Protein AF-A0A956IWZ6-F1 (afdb_monomer_lite)

Radius of gyration: 12.69 Å; chains: 1; bounding box: 24×46×29 Å

Sequence (85 aa):
MVRGRPRAEDHLDEIAMGCARGRTLTGIARDLGLSYRQVWLRGSTLRLKIADMTRDTAWLDHEARTWVEVGRFWCARQGIELPEP

Structure (mmCIF, N/CA/C/O backbone):
data_AF-A0A956IWZ6-F1
#
_entry.id   AF-A0A956IWZ6-F1
#
loop_
_atom_site.group_PDB
_atom_site.id
_atom_site.type_symbol
_atom_site.label_atom_id
_atom_site.label_alt_id
_atom_site.label_comp_id
_atom_site.label_asym_id
_atom_site.label_entity_id
_atom_site.label_seq_id
_atom_site.pdbx_PDB_ins_code
_atom_site.Cartn_x
_atom_site.Cartn_y
_atom_site.Cartn_z
_atom_site.occupancy
_atom_site.B_iso_or_equiv
_atom_site.auth_seq_id
_atom_site.auth_comp_id
_atom_site.auth_asym_id
_atom_site.auth_atom_id
_atom_site.pdbx_PDB_model_num
ATOM 1 N N . MET A 1 1 ? 0.208 -29.833 0.079 1.00 39.59 1 MET A N 1
ATOM 2 C CA . MET A 1 1 ? 0.028 -28.441 -0.391 1.00 39.59 1 MET A CA 1
ATOM 3 C C . MET A 1 1 ? -0.495 -27.618 0.770 1.00 39.59 1 MET A C 1
ATOM 5 O O . MET A 1 1 ? -1.631 -27.825 1.178 1.00 39.59 1 MET A O 1
ATOM 9 N N . VAL A 1 2 ? 0.334 -26.760 1.366 1.00 39.69 2 VAL A N 1
ATOM 10 C CA . VAL A 1 2 ? -0.128 -25.852 2.423 1.00 39.69 2 VAL A CA 1
ATOM 11 C C . VAL A 1 2 ? -1.071 -24.852 1.758 1.00 39.69 2 VAL A C 1
ATOM 13 O O . VAL A 1 2 ? -0.620 -23.945 1.064 1.00 39.69 2 VAL A O 1
ATOM 16 N N . ARG A 1 3 ? -2.387 -25.052 1.902 1.00 48.62 3 ARG A N 1
ATOM 17 C CA . ARG A 1 3 ? -3.386 -24.024 1.588 1.00 48.62 3 ARG A CA 1
ATOM 18 C C . ARG A 1 3 ? -3.145 -22.886 2.574 1.00 48.62 3 ARG A C 1
ATOM 20 O O . ARG A 1 3 ? -3.656 -22.907 3.691 1.00 48.62 3 ARG A O 1
ATOM 27 N N . GLY A 1 4 ? -2.288 -21.943 2.189 1.00 52.75 4 GLY A N 1
ATOM 28 C CA . GLY A 1 4 ? -2.136 -20.688 2.908 1.00 52.75 4 GLY A CA 1
ATOM 29 C C . GLY A 1 4 ? -3.518 -20.065 3.070 1.00 52.75 4 GLY A C 1
ATOM 30 O O . GLY A 1 4 ? -4.311 -20.064 2.126 1.00 52.75 4 GLY A O 1
ATOM 31 N N . ARG A 1 5 ? -3.836 -19.609 4.284 1.00 53.53 5 ARG A N 1
ATOM 32 C CA . ARG A 1 5 ? -5.100 -18.927 4.578 1.00 53.53 5 ARG A CA 1
ATOM 33 C C . ARG A 1 5 ? -5.305 -17.818 3.531 1.00 53.53 5 ARG A C 1
ATOM 35 O O . ARG A 1 5 ? -4.331 -17.104 3.270 1.00 53.53 5 ARG A O 1
ATOM 42 N N . PRO A 1 6 ? -6.505 -17.672 2.936 1.00 57.84 6 PRO A N 1
ATOM 43 C CA . PRO A 1 6 ? -6.769 -16.580 2.008 1.00 57.84 6 PRO A CA 1
ATOM 44 C C . PRO A 1 6 ? -6.336 -15.273 2.666 1.00 57.84 6 PRO A C 1
ATOM 46 O O . PRO A 1 6 ? -6.687 -15.022 3.825 1.00 57.84 6 PRO A O 1
ATOM 49 N N . ARG A 1 7 ? -5.509 -14.481 1.977 1.00 62.62 7 ARG A N 1
ATOM 50 C CA . ARG A 1 7 ? -5.191 -13.147 2.480 1.00 62.62 7 ARG A CA 1
ATOM 51 C C . ARG A 1 7 ? -6.494 -12.366 2.509 1.00 62.62 7 ARG A C 1
ATOM 53 O O . ARG A 1 7 ? -7.256 -12.407 1.552 1.00 62.62 7 ARG A O 1
ATOM 60 N N . ALA A 1 8 ? -6.759 -11.720 3.634 1.00 68.31 8 ALA A N 1
ATOM 61 C CA . ALA A 1 8 ? -7.924 -10.871 3.758 1.00 68.31 8 ALA A CA 1
ATOM 62 C C . ALA A 1 8 ? -7.702 -9.655 2.838 1.00 68.31 8 ALA A C 1
ATOM 64 O O . ALA A 1 8 ? -6.754 -8.894 3.044 1.00 68.31 8 ALA A O 1
ATOM 65 N N . GLU A 1 9 ? -8.497 -9.568 1.768 1.00 77.06 9 GLU A N 1
ATOM 66 C CA . GLU A 1 9 ? -8.457 -8.499 0.754 1.00 77.06 9 GLU A CA 1
ATOM 67 C C . GLU A 1 9 ? -9.412 -7.344 1.093 1.00 77.06 9 GLU A C 1
ATOM 69 O O . GLU A 1 9 ? -9.664 -6.463 0.277 1.00 77.06 9 GLU A O 1
ATOM 74 N N . ASP A 1 10 ? -9.955 -7.344 2.305 1.00 84.12 10 ASP A N 1
ATOM 75 C CA . ASP A 1 10 ? -10.763 -6.256 2.824 1.00 84.12 10 ASP A CA 1
ATOM 76 C C . ASP A 1 10 ? -9.910 -4.997 3.039 1.00 84.12 10 ASP A C 1
ATOM 78 O O . ASP A 1 10 ? -8.746 -5.051 3.456 1.00 84.12 10 ASP A O 1
ATOM 82 N N . HIS A 1 11 ? -10.523 -3.847 2.783 1.00 88.12 11 HIS A N 1
ATOM 83 C CA . HIS A 1 11 ? -9.936 -2.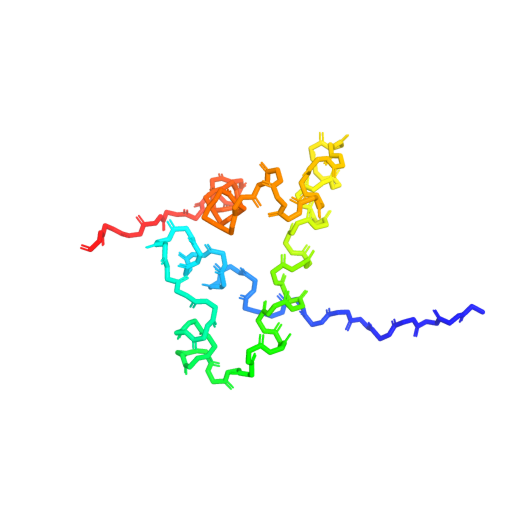522 2.952 1.00 88.12 11 HIS A CA 1
ATOM 84 C C . HIS A 1 11 ? -8.704 -2.209 2.080 1.00 88.12 11 HIS A C 1
ATOM 86 O O . HIS A 1 11 ? -7.932 -1.305 2.405 1.00 88.12 11 HIS A O 1
ATOM 92 N N . LEU A 1 12 ? -8.460 -2.961 0.997 1.00 91.12 12 LEU A N 1
ATOM 93 C CA . LEU A 1 12 ? -7.326 -2.695 0.099 1.00 91.12 12 LEU A CA 1
ATOM 94 C C . LEU A 1 12 ? -7.426 -1.314 -0.556 1.00 91.12 12 LEU A C 1
ATOM 96 O O . LEU A 1 12 ? -6.417 -0.612 -0.630 1.00 91.12 12 LEU A O 1
ATOM 100 N N . ASP A 1 13 ? -8.627 -0.916 -0.968 1.00 92.31 13 ASP A N 1
ATOM 101 C CA . ASP A 1 13 ? -8.876 0.377 -1.602 1.00 92.31 13 ASP A CA 1
ATOM 102 C C . ASP A 1 13 ? -8.688 1.523 -0.605 1.00 92.31 13 ASP A C 1
ATOM 104 O O . ASP A 1 13 ? -8.005 2.502 -0.898 1.00 92.31 13 ASP A O 1
ATOM 108 N N . GLU A 1 14 ? -9.188 1.381 0.621 1.00 93.69 14 GLU A N 1
ATOM 109 C CA . GLU A 1 14 ? -9.034 2.374 1.682 1.00 93.69 14 GLU A CA 1
ATOM 110 C C . GLU A 1 14 ? -7.576 2.531 2.121 1.00 93.69 14 GLU A C 1
ATOM 112 O O . GLU A 1 14 ? -7.108 3.653 2.340 1.00 93.69 14 GLU A O 1
ATOM 117 N N . ILE A 1 15 ? -6.828 1.426 2.193 1.00 93.94 15 ILE A N 1
ATOM 118 C CA . ILE A 1 15 ? -5.386 1.461 2.453 1.00 93.94 15 ILE A CA 1
ATOM 119 C C . ILE A 1 15 ? -4.662 2.148 1.293 1.00 93.94 15 ILE A C 1
ATOM 121 O O . ILE A 1 15 ? -3.834 3.028 1.537 1.00 93.94 15 ILE A O 1
ATOM 125 N N . ALA A 1 16 ? -4.985 1.802 0.044 1.00 94.00 16 ALA A N 1
ATOM 126 C CA . ALA A 1 16 ? -4.385 2.420 -1.133 1.00 94.00 16 ALA A CA 1
ATOM 127 C C . ALA A 1 16 ? -4.662 3.928 -1.196 1.00 94.00 16 ALA A C 1
ATOM 129 O O . ALA A 1 16 ? -3.727 4.697 -1.417 1.00 94.00 16 ALA A O 1
ATOM 130 N N . MET A 1 17 ? -5.895 4.364 -0.924 1.00 93.62 17 MET A N 1
ATOM 131 C CA . MET A 1 17 ? -6.267 5.779 -0.839 1.00 93.62 17 MET A CA 1
ATOM 132 C C . MET A 1 17 ? -5.503 6.496 0.276 1.00 93.62 17 MET A C 1
ATOM 134 O O . MET A 1 1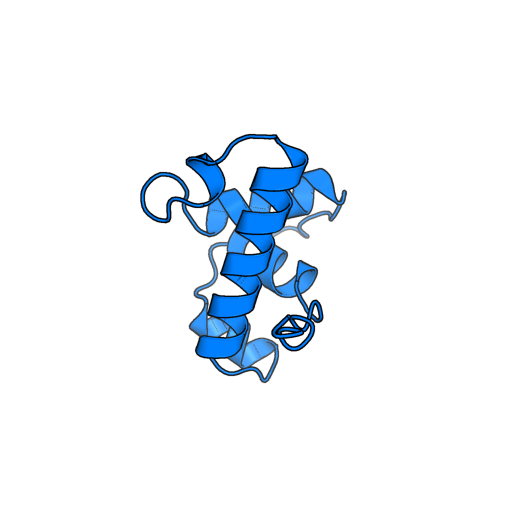7 ? -4.952 7.578 0.065 1.00 93.62 17 MET A O 1
ATOM 138 N N . GLY A 1 18 ? -5.423 5.890 1.465 1.00 93.00 18 GLY A N 1
ATOM 139 C CA . GLY A 1 18 ? -4.648 6.428 2.580 1.00 93.00 18 GLY A CA 1
ATOM 140 C C . GLY A 1 18 ? -3.174 6.615 2.217 1.00 93.00 18 GLY A C 1
ATOM 141 O O . GLY A 1 18 ? -2.604 7.680 2.462 1.00 93.00 18 GLY A O 1
ATOM 142 N N . CYS A 1 19 ? -2.573 5.612 1.575 1.00 93.31 19 CYS A N 1
ATOM 143 C CA . CYS A 1 19 ? -1.201 5.675 1.090 1.00 93.31 19 CYS A CA 1
ATOM 144 C C . CYS A 1 19 ? -1.028 6.724 -0.017 1.00 93.31 19 CYS A C 1
ATOM 146 O O . CYS A 1 19 ? -0.069 7.489 0.027 1.00 93.31 19 CYS A O 1
ATOM 148 N N . ALA A 1 20 ? -1.958 6.817 -0.971 1.00 93.19 20 ALA A N 1
ATOM 149 C CA . ALA A 1 20 ? -1.915 7.785 -2.068 1.00 93.19 20 ALA A CA 1
ATOM 150 C C . ALA A 1 20 ? -1.931 9.243 -1.577 1.00 93.19 20 ALA A C 1
ATOM 152 O O . ALA A 1 20 ? -1.283 10.106 -2.177 1.00 93.19 20 ALA A O 1
ATOM 153 N N . ARG A 1 21 ? -2.617 9.492 -0.453 1.00 90.50 21 ARG A N 1
ATOM 154 C CA . ARG A 1 21 ? -2.645 10.773 0.273 1.00 90.50 21 ARG A CA 1
ATOM 155 C C . ARG A 1 21 ? -1.401 11.033 1.132 1.00 90.50 21 ARG A C 1
ATOM 157 O O . ARG A 1 21 ? -1.333 12.054 1.804 1.00 90.50 21 ARG A O 1
ATOM 164 N N . GLY A 1 22 ? -0.432 10.117 1.165 1.00 92.00 22 GLY A N 1
ATOM 165 C CA . GLY A 1 22 ? 0.766 10.255 1.998 1.00 92.00 22 GLY A CA 1
ATOM 166 C C . GLY A 1 22 ? 0.532 10.004 3.489 1.00 92.00 22 GLY A C 1
ATOM 167 O O . GLY A 1 22 ? 1.372 10.375 4.308 1.00 92.00 22 GLY A O 1
ATOM 168 N N . ARG A 1 23 ? -0.587 9.374 3.876 1.00 91.81 23 ARG A N 1
ATOM 169 C CA . ARG A 1 23 ? -0.839 9.034 5.284 1.00 91.81 23 ARG A CA 1
ATOM 170 C C . ARG A 1 23 ? 0.067 7.884 5.713 1.00 91.81 23 ARG A C 1
ATOM 172 O O . ARG A 1 23 ? 0.380 6.978 4.939 1.00 91.81 23 ARG A O 1
ATOM 179 N N . THR A 1 24 ? 0.472 7.902 6.978 1.00 93.19 24 THR A N 1
ATOM 180 C CA . THR A 1 24 ? 1.277 6.820 7.551 1.00 93.19 24 THR A CA 1
ATOM 181 C C . THR A 1 24 ? 0.439 5.552 7.704 1.00 93.19 24 THR A C 1
ATOM 183 O O . THR A 1 24 ? -0.758 5.619 7.987 1.00 93.19 24 THR A O 1
ATOM 186 N N . LEU A 1 25 ? 1.071 4.379 7.588 1.00 92.12 25 LEU A N 1
ATOM 187 C CA . LEU A 1 25 ? 0.380 3.096 7.782 1.00 92.12 25 LEU A CA 1
ATOM 188 C C . LEU A 1 25 ? -0.271 2.997 9.172 1.00 92.12 25 LEU A C 1
ATOM 190 O O . LEU A 1 25 ? -1.339 2.411 9.302 1.00 92.12 25 LEU A O 1
ATOM 194 N N . THR A 1 26 ? 0.331 3.608 10.198 1.00 94.12 26 THR A N 1
ATOM 195 C CA . THR A 1 26 ? -0.239 3.679 11.553 1.00 94.12 26 THR A CA 1
ATOM 196 C C . THR A 1 26 ? -1.505 4.536 11.604 1.00 94.12 26 THR A C 1
ATOM 198 O O . THR A 1 26 ? -2.468 4.152 12.261 1.00 94.12 26 THR A O 1
ATOM 201 N N . GLY A 1 27 ? -1.533 5.675 10.903 1.00 93.38 27 GLY A N 1
ATOM 202 C CA . GLY A 1 27 ? -2.729 6.517 10.814 1.00 93.38 27 GLY A CA 1
ATOM 203 C C . GLY A 1 27 ? -3.869 5.815 10.076 1.00 93.38 27 GLY A C 1
ATOM 204 O O . GLY A 1 27 ? -4.996 5.800 10.555 1.00 93.38 27 GLY A O 1
ATOM 205 N N . ILE A 1 28 ? -3.549 5.152 8.963 1.00 93.69 28 ILE A N 1
ATOM 206 C CA . ILE A 1 28 ? -4.502 4.337 8.194 1.00 93.69 28 ILE A CA 1
ATOM 207 C C . ILE A 1 28 ? -5.050 3.192 9.055 1.00 93.69 28 ILE A C 1
ATOM 209 O O . ILE A 1 28 ? -6.254 2.964 9.089 1.00 93.69 28 ILE A O 1
ATOM 213 N N . ALA A 1 29 ? -4.176 2.500 9.788 1.00 94.44 29 ALA A N 1
ATOM 214 C CA . ALA A 1 29 ? -4.566 1.429 10.698 1.00 94.44 29 ALA A CA 1
ATOM 215 C C . ALA A 1 29 ? -5.551 1.919 11.767 1.00 94.44 29 ALA A C 1
ATOM 217 O O . ALA A 1 29 ? -6.571 1.272 11.992 1.00 94.44 29 ALA A O 1
ATOM 218 N N . ARG A 1 30 ? -5.289 3.088 12.367 1.00 95.12 30 ARG A N 1
ATOM 219 C CA . ARG A 1 30 ? -6.182 3.693 13.363 1.00 95.12 30 ARG A CA 1
ATOM 220 C C . ARG A 1 30 ? -7.570 3.976 12.793 1.00 95.12 30 ARG A C 1
ATOM 222 O O . ARG A 1 30 ? -8.556 3.630 13.432 1.00 95.12 30 ARG A O 1
ATOM 229 N N . ASP A 1 31 ? -7.637 4.574 11.609 1.00 92.88 31 ASP A N 1
ATOM 230 C CA . ASP A 1 31 ? -8.907 4.976 10.995 1.00 92.88 31 ASP A CA 1
ATOM 231 C C . ASP A 1 31 ? -9.749 3.776 10.544 1.00 92.88 31 ASP A C 1
ATOM 233 O O . ASP A 1 31 ? -10.974 3.830 10.592 1.00 92.88 31 ASP A O 1
ATOM 237 N N . LEU A 1 32 ? -9.099 2.675 10.160 1.00 91.75 32 LEU A N 1
ATOM 238 C CA . LEU A 1 32 ? -9.765 1.433 9.759 1.00 91.75 32 LEU A CA 1
ATOM 239 C C . LEU A 1 32 ? -10.033 0.474 10.931 1.00 91.75 32 LEU A C 1
ATOM 241 O O . LEU A 1 32 ? -10.582 -0.604 10.721 1.00 91.75 32 LEU A O 1
ATOM 245 N N . GLY A 1 33 ? -9.617 0.815 12.157 1.00 92.56 33 GLY A N 1
ATOM 246 C CA . GLY A 1 33 ? -9.719 -0.089 13.310 1.00 92.56 33 GLY A CA 1
ATOM 247 C C . GLY A 1 33 ? -8.861 -1.356 13.176 1.00 92.56 33 GLY A C 1
ATOM 248 O O . GLY A 1 33 ? -9.181 -2.394 13.754 1.00 92.56 33 GLY A O 1
ATOM 249 N N . LEU A 1 34 ? -7.777 -1.290 12.399 1.00 92.25 34 LEU A N 1
ATOM 250 C CA . LEU A 1 34 ? -6.868 -2.400 12.119 1.00 92.25 34 LEU A CA 1
ATOM 251 C C . LEU A 1 34 ? -5.559 -2.254 12.898 1.00 92.25 34 LEU A C 1
ATOM 253 O O . LEU A 1 34 ? -5.152 -1.169 13.306 1.00 92.25 34 LEU A O 1
ATOM 257 N N . SER A 1 35 ? -4.829 -3.357 13.052 1.00 93.75 35 SER A N 1
ATOM 258 C CA . SER A 1 35 ? -3.439 -3.295 13.508 1.00 93.75 35 SER A CA 1
ATOM 259 C C . SER A 1 35 ? -2.504 -2.829 12.386 1.00 93.75 35 SER A C 1
ATOM 261 O O . SER A 1 35 ? -2.714 -3.134 11.208 1.00 93.75 35 SER A O 1
ATOM 263 N N . TYR A 1 36 ? -1.397 -2.177 12.757 1.00 93.12 36 TYR A N 1
ATOM 264 C CA . TYR A 1 36 ? -0.327 -1.814 11.817 1.00 93.12 36 TYR A CA 1
ATOM 265 C C . TYR A 1 36 ? 0.118 -3.011 10.962 1.00 93.12 36 TYR A C 1
ATOM 267 O O . TYR A 1 36 ? 0.279 -2.893 9.749 1.00 93.12 36 TYR A O 1
ATOM 275 N N . ARG A 1 37 ? 0.261 -4.192 11.581 1.00 92.75 37 ARG A N 1
ATOM 276 C CA . ARG A 1 37 ? 0.672 -5.421 10.889 1.00 92.75 37 ARG A CA 1
ATOM 277 C C . ARG A 1 37 ? -0.336 -5.847 9.820 1.00 92.75 37 ARG A C 1
ATOM 279 O O . ARG A 1 37 ? 0.083 -6.294 8.756 1.00 92.75 37 ARG A O 1
ATOM 286 N N . GLN A 1 38 ? -1.638 -5.718 10.080 1.00 92.12 38 GLN A N 1
ATOM 287 C CA . GLN A 1 38 ? -2.670 -6.020 9.083 1.00 92.12 38 GLN A CA 1
ATOM 288 C C . GLN A 1 38 ? -2.584 -5.065 7.894 1.00 92.12 38 GLN A C 1
ATOM 290 O O . GLN A 1 38 ? -2.568 -5.528 6.756 1.00 92.12 38 GLN A O 1
ATOM 295 N N . VAL A 1 39 ? -2.451 -3.760 8.149 1.00 93.25 39 VAL A N 1
ATOM 296 C CA . VAL A 1 39 ? -2.301 -2.758 7.083 1.00 93.25 39 VAL A CA 1
ATOM 297 C C . VAL A 1 39 ? -1.029 -2.997 6.277 1.00 93.25 39 VAL A C 1
ATOM 299 O O . VAL A 1 39 ? -1.074 -2.964 5.053 1.00 93.25 39 VAL A O 1
ATOM 302 N N . TRP A 1 40 ? 0.088 -3.321 6.931 1.00 93.12 40 TRP A N 1
ATOM 303 C CA . TRP A 1 40 ? 1.339 -3.641 6.246 1.00 93.12 40 TRP A CA 1
ATOM 304 C C . TRP A 1 40 ? 1.200 -4.874 5.339 1.00 93.12 40 TRP A C 1
ATOM 306 O O . TRP A 1 40 ? 1.542 -4.808 4.162 1.00 93.12 40 TRP A O 1
ATOM 316 N N . LEU A 1 41 ? 0.624 -5.975 5.840 1.00 92.19 41 LEU A N 1
ATOM 317 C CA . LEU A 1 41 ? 0.406 -7.199 5.051 1.00 92.19 41 LEU A CA 1
ATOM 318 C C . LEU A 1 41 ? -0.527 -6.967 3.852 1.00 92.19 41 LEU A C 1
ATOM 320 O O . LEU A 1 41 ? -0.323 -7.535 2.775 1.00 92.19 41 LEU A O 1
ATOM 324 N N . ARG A 1 42 ? -1.545 -6.124 4.028 1.00 92.56 42 ARG A N 1
ATOM 325 C CA . ARG A 1 42 ? -2.467 -5.711 2.964 1.00 92.56 42 ARG A CA 1
ATOM 326 C C . ARG A 1 42 ? -1.789 -4.790 1.954 1.00 92.56 42 ARG A C 1
ATOM 328 O O . ARG A 1 42 ? -1.930 -5.007 0.757 1.00 92.56 42 ARG A O 1
ATOM 335 N N . GLY A 1 43 ? -0.938 -3.875 2.407 1.00 91.62 43 GLY A N 1
ATOM 336 C CA . GLY A 1 43 ? -0.051 -3.093 1.547 1.00 91.62 43 GLY A CA 1
ATOM 337 C C . GLY A 1 43 ? 0.875 -3.977 0.704 1.00 91.62 43 GLY A C 1
ATOM 338 O O . GLY A 1 43 ? 0.983 -3.797 -0.507 1.00 91.62 43 GLY A O 1
ATOM 339 N N . SER A 1 44 ? 1.499 -4.997 1.295 1.00 91.88 44 SER A N 1
ATOM 340 C CA . SER A 1 44 ? 2.290 -5.974 0.531 1.00 91.88 44 SER A CA 1
ATOM 341 C C . SER A 1 44 ? 1.431 -6.768 -0.460 1.00 91.88 44 SER A C 1
ATOM 343 O O . SER A 1 44 ? 1.907 -7.154 -1.525 1.00 91.88 44 SER A O 1
ATOM 345 N N . THR A 1 45 ? 0.150 -6.982 -0.148 1.00 92.56 45 THR A N 1
ATOM 346 C CA . THR A 1 45 ? -0.809 -7.594 -1.079 1.00 92.56 45 THR A CA 1
ATOM 347 C C . THR A 1 45 ? -1.106 -6.671 -2.263 1.00 92.56 45 THR A C 1
ATOM 349 O O . THR A 1 45 ? -1.120 -7.159 -3.391 1.00 92.56 45 THR A O 1
ATOM 352 N N . LEU A 1 46 ? -1.245 -5.355 -2.047 1.00 91.69 46 LEU A N 1
ATOM 353 C CA . LEU A 1 46 ? -1.351 -4.369 -3.133 1.00 91.69 46 LEU A CA 1
ATOM 354 C C . LEU A 1 46 ? -0.150 -4.461 -4.076 1.00 91.69 46 LEU A C 1
ATOM 356 O O . LEU A 1 46 ? -0.331 -4.600 -5.280 1.00 91.69 46 LEU A O 1
ATOM 360 N N . ARG A 1 47 ? 1.073 -4.465 -3.536 1.00 93.56 47 ARG A N 1
ATOM 361 C CA . ARG A 1 47 ? 2.305 -4.596 -4.336 1.00 93.56 47 ARG A CA 1
ATOM 362 C C . ARG A 1 47 ? 2.320 -5.859 -5.187 1.00 93.56 47 ARG A C 1
ATOM 364 O O . ARG A 1 47 ? 2.646 -5.788 -6.364 1.00 93.56 47 ARG A O 1
ATOM 371 N N . LEU A 1 48 ? 1.935 -6.997 -4.608 1.00 93.06 48 LEU A N 1
ATOM 372 C CA . LEU A 1 48 ? 1.851 -8.266 -5.335 1.00 93.06 48 LEU A CA 1
ATOM 373 C C . LEU A 1 48 ? 0.826 -8.219 -6.464 1.00 93.06 48 LEU A C 1
ATOM 375 O O . LEU A 1 48 ? 1.128 -8.657 -7.570 1.00 93.06 48 LEU A O 1
ATOM 379 N N . LYS A 1 49 ? -0.362 -7.664 -6.205 1.00 92.56 49 LYS A N 1
ATOM 380 C CA . LYS A 1 49 ? -1.383 -7.501 -7.243 1.00 92.56 49 LYS A CA 1
ATOM 381 C C . LYS A 1 49 ? -0.898 -6.560 -8.344 1.00 92.56 49 LYS A C 1
ATOM 383 O O . LYS A 1 49 ? -1.100 -6.856 -9.513 1.00 92.56 49 LYS A O 1
ATOM 388 N N . ILE A 1 50 ? -0.229 -5.460 -7.994 1.00 92.94 50 ILE A N 1
ATOM 389 C CA . ILE A 1 50 ? 0.341 -4.538 -8.982 1.00 92.94 50 ILE A CA 1
ATOM 390 C C . ILE A 1 50 ? 1.406 -5.235 -9.820 1.00 92.94 50 ILE A C 1
ATOM 392 O O . ILE A 1 50 ? 1.311 -5.174 -11.038 1.00 92.94 50 ILE A O 1
ATOM 396 N N . ALA A 1 51 ? 2.350 -5.940 -9.196 1.00 93.38 51 ALA A N 1
ATOM 397 C CA . ALA A 1 51 ? 3.389 -6.683 -9.903 1.00 93.38 51 ALA A CA 1
ATOM 398 C C . ALA A 1 51 ? 2.807 -7.720 -10.876 1.00 93.38 51 ALA A C 1
ATOM 400 O O . ALA A 1 51 ? 3.296 -7.86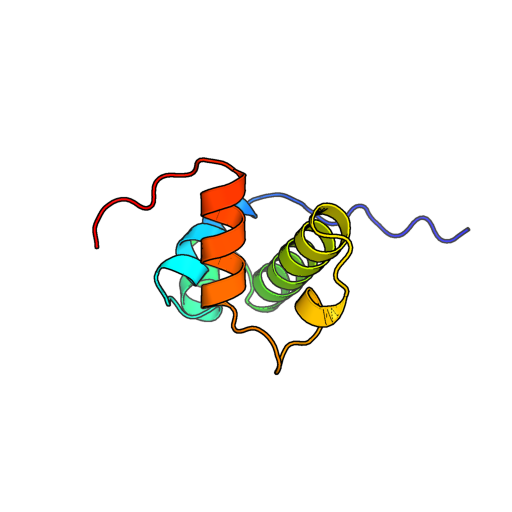8 -11.993 1.00 93.38 51 ALA A O 1
ATOM 401 N N . ASP A 1 52 ? 1.739 -8.419 -10.481 1.00 93.25 52 ASP A N 1
ATOM 402 C CA . ASP A 1 52 ? 1.051 -9.363 -11.365 1.00 93.25 52 ASP A CA 1
ATOM 403 C C . ASP A 1 52 ? 0.344 -8.650 -12.532 1.00 93.25 52 ASP A C 1
ATOM 405 O O . ASP A 1 52 ? 0.458 -9.089 -13.678 1.00 93.25 52 ASP A O 1
ATOM 409 N N . MET A 1 53 ? -0.308 -7.508 -12.270 1.00 91.81 53 MET A N 1
ATOM 410 C CA . MET A 1 53 ? -0.979 -6.692 -13.293 1.00 91.81 53 MET A CA 1
ATOM 411 C C . MET A 1 53 ? -0.007 -6.069 -14.302 1.00 91.81 53 MET A C 1
ATOM 413 O O . MET A 1 53 ? -0.314 -6.020 -15.491 1.00 91.81 53 MET A O 1
ATOM 417 N N . THR A 1 54 ? 1.139 -5.563 -13.844 1.00 92.25 54 THR A N 1
ATOM 418 C CA . THR A 1 54 ? 2.146 -4.895 -14.685 1.00 92.25 54 THR A CA 1
ATOM 419 C C . THR A 1 54 ? 3.168 -5.862 -15.269 1.00 92.25 54 THR A C 1
ATOM 421 O O . THR A 1 54 ? 3.927 -5.469 -16.151 1.00 92.25 54 THR A O 1
ATOM 424 N N . ARG A 1 55 ? 3.191 -7.116 -14.792 1.00 92.50 55 ARG A N 1
ATOM 425 C CA . ARG A 1 55 ? 4.260 -8.095 -15.051 1.00 92.50 55 ARG A CA 1
ATOM 426 C C . ARG A 1 55 ? 5.650 -7.571 -14.669 1.00 92.50 55 ARG A C 1
ATOM 428 O O . ARG A 1 55 ? 6.648 -8.011 -15.232 1.00 92.50 55 ARG A O 1
ATOM 435 N N . ASP A 1 56 ? 5.712 -6.662 -13.697 1.00 91.69 56 ASP A N 1
ATOM 436 C CA . ASP A 1 56 ? 6.941 -6.022 -13.234 1.00 91.69 56 ASP A CA 1
ATOM 437 C C . ASP A 1 56 ? 7.174 -6.315 -11.746 1.00 91.69 56 ASP A C 1
ATOM 439 O O . ASP A 1 56 ? 6.439 -5.870 -10.861 1.00 91.69 56 ASP A O 1
ATOM 443 N N . THR A 1 57 ? 8.227 -7.075 -11.449 1.00 90.62 57 THR A N 1
ATOM 444 C CA . THR A 1 57 ? 8.586 -7.444 -10.076 1.00 90.62 57 THR A CA 1
ATOM 445 C C . THR A 1 57 ? 9.203 -6.294 -9.281 1.00 90.62 57 THR A C 1
ATOM 447 O O . THR A 1 57 ? 9.287 -6.410 -8.060 1.00 90.62 57 THR A O 1
ATOM 450 N N . ALA A 1 58 ? 9.583 -5.174 -9.913 1.00 90.19 58 ALA A N 1
ATOM 451 C CA . ALA A 1 58 ? 10.116 -4.000 -9.216 1.00 90.19 58 ALA A CA 1
ATOM 452 C C . ALA A 1 58 ? 9.114 -3.408 -8.206 1.00 90.19 58 ALA A C 1
ATOM 454 O O . ALA A 1 58 ? 9.508 -2.791 -7.222 1.00 90.19 58 ALA A O 1
ATOM 455 N N . TRP A 1 59 ? 7.812 -3.656 -8.385 1.00 89.31 59 TRP A N 1
ATOM 456 C CA . TRP A 1 59 ? 6.769 -3.254 -7.434 1.00 89.31 59 TRP A CA 1
ATOM 457 C C . TRP A 1 59 ? 6.846 -3.977 -6.080 1.00 89.31 59 TRP A C 1
ATOM 459 O O . TRP A 1 59 ? 6.316 -3.484 -5.077 1.00 89.31 59 TRP A O 1
ATOM 469 N N . LEU A 1 60 ? 7.509 -5.135 -6.028 1.00 89.38 60 LEU A N 1
ATOM 470 C CA . LEU A 1 60 ? 7.720 -5.888 -4.791 1.00 89.38 60 LEU A CA 1
ATOM 471 C C . LEU A 1 60 ? 8.837 -5.294 -3.931 1.00 89.38 60 LEU A C 1
ATOM 473 O O . LEU A 1 60 ? 8.845 -5.516 -2.722 1.00 89.38 60 LEU A O 1
ATOM 477 N N . ASP A 1 61 ? 9.739 -4.521 -4.533 1.00 88.81 61 ASP A N 1
ATOM 478 C CA . ASP A 1 61 ? 10.849 -3.894 -3.832 1.00 88.81 61 ASP A CA 1
ATOM 479 C C . ASP A 1 61 ? 10.376 -2.644 -3.070 1.00 88.81 61 ASP A C 1
ATOM 481 O O . ASP A 1 61 ? 9.820 -1.688 -3.625 1.00 88.81 61 ASP A O 1
ATOM 485 N N . HIS A 1 62 ? 10.556 -2.679 -1.750 1.00 80.62 62 HIS A N 1
ATOM 486 C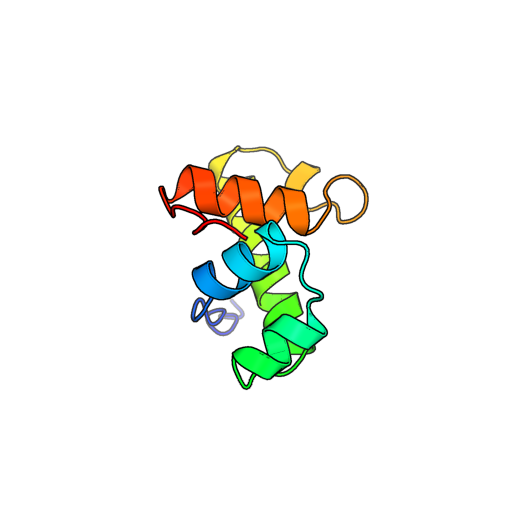 CA . HIS A 1 62 ? 10.155 -1.613 -0.837 1.00 80.62 62 HIS A CA 1
ATOM 487 C C . HIS A 1 62 ? 11.012 -0.351 -0.954 1.00 80.62 62 HIS A C 1
ATOM 489 O O . HIS A 1 62 ? 10.519 0.720 -0.600 1.00 80.62 62 HIS A O 1
ATOM 495 N N . GLU A 1 63 ? 12.236 -0.463 -1.465 1.00 83.12 63 GLU A N 1
ATOM 496 C CA . GLU A 1 63 ? 13.141 0.667 -1.679 1.00 83.12 63 GLU A CA 1
ATOM 497 C C . GLU A 1 63 ? 12.908 1.315 -3.045 1.00 83.12 63 GLU A C 1
ATOM 499 O O . GLU A 1 63 ? 12.930 2.539 -3.160 1.00 83.12 63 GLU A O 1
ATOM 504 N N . ALA A 1 64 ? 12.600 0.510 -4.066 1.00 81.38 64 ALA A N 1
ATOM 505 C CA . ALA A 1 64 ? 12.355 1.007 -5.418 1.00 81.38 64 ALA A CA 1
ATOM 506 C C . ALA A 1 64 ? 11.039 1.789 -5.553 1.00 81.38 64 ALA A C 1
ATOM 508 O O . ALA A 1 64 ? 10.938 2.687 -6.389 1.00 81.38 64 ALA A O 1
ATOM 509 N N . ARG A 1 65 ? 10.013 1.430 -4.767 1.00 86.06 65 ARG A N 1
AT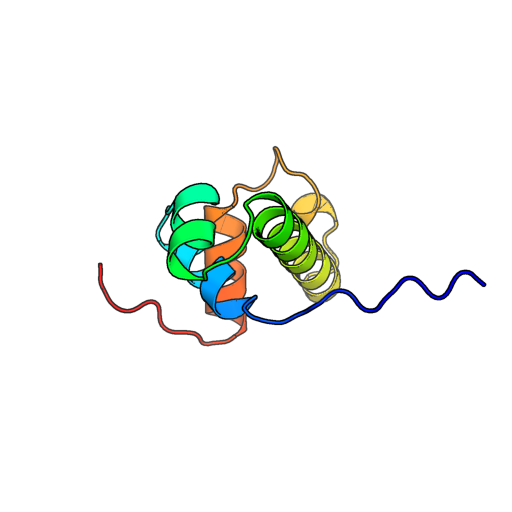OM 510 C CA . ARG A 1 65 ? 8.688 2.068 -4.806 1.00 86.06 65 ARG A CA 1
ATOM 511 C C . ARG A 1 65 ? 8.188 2.387 -3.413 1.00 86.06 65 ARG A C 1
ATOM 513 O O . ARG A 1 65 ? 8.060 1.509 -2.562 1.00 86.06 65 ARG A O 1
ATOM 520 N N . THR A 1 66 ? 7.815 3.638 -3.200 1.00 91.19 66 THR A N 1
ATOM 521 C CA . THR A 1 66 ? 7.210 4.114 -1.956 1.00 91.19 66 THR A CA 1
ATOM 522 C C . THR A 1 66 ? 5.754 3.659 -1.827 1.00 91.19 66 THR A C 1
ATOM 524 O O . THR A 1 66 ? 5.075 3.339 -2.805 1.00 91.19 66 THR A O 1
ATOM 527 N N . TRP A 1 67 ? 5.220 3.671 -0.602 1.00 90.62 67 TRP A N 1
ATOM 528 C CA . TRP A 1 67 ? 3.797 3.391 -0.371 1.00 90.62 67 TRP A CA 1
ATOM 529 C C . TRP A 1 67 ? 2.871 4.369 -1.098 1.00 90.62 67 TRP A C 1
ATOM 531 O O . TRP A 1 67 ? 1.798 3.970 -1.544 1.00 90.62 67 TRP A O 1
ATOM 541 N N . VAL A 1 68 ? 3.297 5.624 -1.262 1.00 92.31 68 VAL A N 1
ATOM 542 C CA . VAL A 1 68 ? 2.530 6.643 -1.987 1.00 92.31 68 VAL A CA 1
ATOM 543 C C . VAL A 1 68 ? 2.383 6.270 -3.459 1.00 92.31 68 VAL A C 1
ATOM 545 O O . VAL A 1 68 ? 1.275 6.320 -3.987 1.00 92.31 68 VAL A O 1
ATOM 548 N N . GLU A 1 69 ? 3.467 5.847 -4.113 1.00 92.44 69 GLU A N 1
ATOM 549 C CA . GLU A 1 69 ? 3.431 5.394 -5.510 1.00 92.44 69 GLU A CA 1
ATOM 550 C C . GLU A 1 69 ? 2.547 4.157 -5.684 1.00 92.44 69 GLU A C 1
ATOM 552 O O . GLU A 1 69 ? 1.730 4.116 -6.600 1.00 92.44 69 GLU A O 1
ATOM 557 N N . VAL A 1 70 ? 2.656 3.186 -4.771 1.00 92.56 70 VAL A N 1
ATOM 558 C CA . VAL A 1 70 ? 1.801 1.987 -4.750 1.00 92.56 70 VAL A CA 1
ATOM 559 C C . VAL A 1 70 ? 0.324 2.377 -4.640 1.00 92.56 70 VAL A C 1
ATOM 561 O O . VAL A 1 70 ? -0.498 1.900 -5.421 1.00 92.56 70 VAL A O 1
ATOM 564 N N . GLY A 1 71 ? -0.011 3.271 -3.706 1.00 92.31 71 GLY A N 1
ATOM 565 C CA . GLY A 1 71 ? -1.378 3.746 -3.502 1.00 92.31 71 GLY A CA 1
ATOM 566 C C . GLY A 1 71 ? -1.928 4.498 -4.714 1.00 92.31 71 GLY A C 1
ATOM 567 O O . GLY A 1 71 ? -3.031 4.204 -5.168 1.00 92.31 71 GLY A O 1
ATOM 568 N N . ARG A 1 72 ? -1.150 5.431 -5.280 1.00 92.19 72 ARG A N 1
ATOM 569 C CA . ARG A 1 72 ? -1.549 6.205 -6.469 1.00 92.19 72 ARG A CA 1
ATOM 570 C C . ARG A 1 72 ? -1.758 5.315 -7.685 1.00 92.19 72 ARG A C 1
ATOM 572 O O . ARG A 1 72 ? -2.764 5.467 -8.370 1.00 92.19 72 ARG A O 1
ATOM 579 N N . PHE A 1 73 ? -0.840 4.381 -7.931 1.00 93.56 73 PHE A N 1
ATOM 580 C CA . PHE A 1 73 ? -0.959 3.445 -9.044 1.00 93.56 73 PHE A CA 1
ATOM 581 C C . PHE A 1 73 ? -2.212 2.579 -8.903 1.00 93.56 73 PHE A C 1
ATOM 583 O O . PHE A 1 73 ? -2.972 2.435 -9.858 1.00 93.56 73 PHE A O 1
ATOM 590 N N . TRP A 1 74 ? -2.458 2.043 -7.704 1.00 93.69 74 TRP A N 1
ATOM 591 C CA . TRP A 1 74 ? -3.657 1.257 -7.432 1.00 93.69 74 TRP A CA 1
ATOM 592 C C . TRP A 1 74 ? -4.936 2.062 -7.674 1.00 93.69 74 TRP A C 1
ATOM 594 O O . TRP A 1 74 ? -5.795 1.615 -8.430 1.00 93.69 74 TRP A O 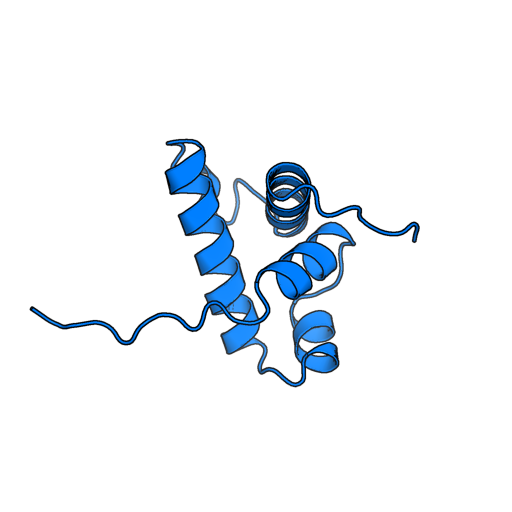1
ATOM 604 N N . CYS A 1 75 ? -5.040 3.268 -7.104 1.00 91.88 75 CYS A N 1
ATOM 605 C CA . CYS A 1 75 ? -6.226 4.113 -7.266 1.00 91.88 75 CYS A CA 1
ATOM 606 C C . CYS A 1 75 ? -6.473 4.462 -8.740 1.00 91.88 75 CYS A C 1
ATOM 608 O O . CYS A 1 75 ? -7.583 4.276 -9.233 1.00 91.88 75 CYS A O 1
ATOM 610 N N . ALA A 1 76 ? -5.425 4.860 -9.473 1.00 90.94 76 ALA A N 1
ATOM 611 C CA . ALA A 1 76 ? -5.517 5.139 -10.905 1.00 90.94 76 ALA A CA 1
ATOM 612 C C . ALA A 1 76 ? -5.982 3.912 -11.704 1.00 90.94 76 ALA A C 1
ATOM 614 O O . ALA A 1 76 ? -6.790 4.030 -12.622 1.00 90.94 76 ALA A O 1
ATOM 615 N N . ARG A 1 77 ? -5.508 2.715 -11.339 1.00 90.50 77 ARG A N 1
ATOM 616 C CA . ARG A 1 77 ? -5.867 1.470 -12.026 1.00 90.50 77 ARG A CA 1
ATOM 617 C C . ARG A 1 77 ? -7.308 1.031 -11.771 1.00 90.50 77 ARG A C 1
ATOM 619 O O . ARG A 1 77 ? -7.901 0.428 -12.669 1.00 90.50 77 ARG A O 1
ATOM 626 N N . GLN A 1 78 ? -7.823 1.298 -10.573 1.00 89.25 78 GLN A N 1
ATOM 627 C CA . GLN A 1 78 ? -9.197 0.991 -10.166 1.00 89.25 78 GLN A CA 1
ATOM 628 C C . GLN A 1 78 ? -10.202 2.085 -10.560 1.00 89.25 78 GLN A C 1
ATOM 630 O O . GLN A 1 78 ? -11.401 1.890 -10.394 1.00 89.25 78 GLN A O 1
ATOM 635 N N . GLY A 1 79 ? -9.741 3.231 -11.077 1.00 86.81 79 GLY A N 1
ATOM 636 C CA . GLY A 1 79 ? -10.609 4.384 -11.336 1.00 86.81 79 GLY A CA 1
ATOM 637 C C . GLY A 1 79 ? -11.148 5.023 -10.052 1.00 86.81 79 GLY A C 1
ATOM 638 O O . GLY A 1 79 ? -12.203 5.647 -10.073 1.00 86.81 79 GLY A O 1
ATOM 639 N N . ILE A 1 80 ? -10.443 4.844 -8.930 1.00 85.44 80 ILE A N 1
ATOM 640 C CA . ILE A 1 80 ? -10.787 5.466 -7.652 1.00 85.44 80 ILE A CA 1
ATOM 641 C C . ILE A 1 80 ? -10.310 6.912 -7.709 1.00 85.44 80 ILE A C 1
ATOM 643 O O . ILE A 1 80 ? -9.104 7.181 -7.688 1.00 85.44 80 ILE A O 1
ATOM 647 N N . GLU A 1 81 ? -11.257 7.843 -7.770 1.00 79.75 81 GLU A N 1
ATOM 648 C CA . GLU A 1 81 ? -10.953 9.258 -7.613 1.00 79.75 81 GLU A CA 1
ATOM 649 C C . GLU A 1 81 ? -10.466 9.512 -6.189 1.00 79.75 81 GLU A C 1
ATOM 651 O O . GLU A 1 81 ? -11.109 9.153 -5.201 1.00 79.75 81 GLU A O 1
ATOM 656 N N . LEU A 1 82 ? -9.291 10.125 -6.080 1.00 73.44 82 LEU A N 1
ATOM 657 C CA . LEU A 1 82 ? -8.820 10.653 -4.812 1.00 73.44 82 LEU A CA 1
ATOM 658 C C . LEU A 1 82 ? -9.595 11.957 -4.586 1.00 73.44 82 LEU A C 1
ATOM 660 O O . LEU A 1 82 ? -9.328 12.910 -5.317 1.00 73.44 82 LEU A O 1
ATOM 664 N N . PRO A 1 83 ? -10.546 12.035 -3.632 1.00 60.56 83 PRO A N 1
ATOM 665 C CA . PRO A 1 83 ? -11.181 13.309 -3.329 1.00 60.56 83 PRO A CA 1
ATOM 666 C C . PRO A 1 83 ? -10.098 14.295 -2.885 1.00 60.56 83 PRO A C 1
ATOM 668 O O . PRO A 1 83 ? -9.116 13.890 -2.246 1.00 60.56 83 PRO A O 1
ATOM 671 N N . GLU A 1 84 ? -10.273 15.550 -3.297 1.00 56.94 84 GLU A N 1
ATOM 672 C CA . GLU A 1 84 ? -9.331 16.645 -3.068 1.00 56.94 84 GLU A CA 1
ATOM 673 C C . GLU A 1 84 ? -8.930 16.752 -1.580 1.00 56.94 84 GLU A C 1
ATOM 675 O O . GLU A 1 84 ? -9.720 16.372 -0.709 1.00 56.94 84 GLU A O 1
ATOM 680 N N . PRO A 1 85 ? -7.677 17.166 -1.300 1.00 57.81 85 PRO A N 1
ATOM 681 C CA . PRO A 1 85 ? -7.079 17.137 0.037 1.00 57.81 85 PRO A CA 1
ATOM 682 C C . PRO A 1 85 ? -7.840 17.932 1.103 1.00 57.81 85 PRO A C 1
ATOM 684 O O . PRO A 1 85 ? -8.384 19.010 0.781 1.00 57.81 85 PRO A O 1
#

Foldseek 3Di:
DPPDDPLPLPCLLLLLLCLLVVHDLCVSCVVVVHDSVSSVVSLLVLLVVVCVVVVNNLSNDCVSDPSNRSSVVVCVVVVNDNPDD

Secondary structure (DSSP, 8-state):
---PPPP--TTHHHHHHHHHTT--HHHHHHHTT--HHHHHHHHHHHHHHHHHHHT-GGGG-TTTS-HHHHHHHHHHHHT------

pLDDT: mean 86.14, std 13.18, range [39.59, 95.12]